Protein AF-A0A0M8W6B7-F1 (afdb_monomer_lite)

Foldseek 3Di:
DDWDWDADPVGIEIEAEDPVQCVVCVVQVVVAPDKDFDADWDDDPHHTYGDGPDIHHDDDDD

Sequence (62 aa):
MTFLNLEDEMGMLNVVVSPGAWNRYGKIAQPSSALLVRGVLERDRGSINVLADRIDQFIIAN

Radius of gyration: 11.69 Å; chains: 1; bounding box: 29×15×34 Å

Secondary structure (DSSP, 8-state):
-EEEEEEETTEEEEEEE-HHHHHHHHHHHTT-SSEEEEEEEEEETTEEEEEEEEEEE-----

Structure (mmCIF, N/CA/C/O backbone):
data_AF-A0A0M8W6B7-F1
#
_entry.id   AF-A0A0M8W6B7-F1
#
loop_
_atom_site.group_PDB
_atom_site.id
_atom_site.type_symbol
_atom_site.label_atom_id
_atom_site.label_alt_id
_atom_site.label_comp_id
_atom_site.label_asym_id
_atom_site.label_entity_id
_atom_site.label_seq_id
_atom_site.pdbx_PDB_ins_code
_atom_site.Cartn_x
_atom_site.Cartn_y
_atom_site.Cartn_z
_atom_site.occupancy
_atom_site.B_iso_or_equiv
_atom_site.auth_seq_id
_atom_site.auth_comp_id
_atom_site.auth_asym_id
_atom_site.auth_atom_id
_atom_site.pdbx_PDB_model_num
ATOM 1 N N . MET A 1 1 ? -5.718 7.458 -10.615 1.00 89.38 1 MET A N 1
ATOM 2 C CA . MET A 1 1 ? -4.479 6.809 -10.153 1.00 89.38 1 MET A CA 1
ATOM 3 C C . MET A 1 1 ? -4.168 7.383 -8.786 1.00 89.38 1 MET A C 1
ATOM 5 O O . MET A 1 1 ? -4.271 8.599 -8.675 1.00 89.38 1 MET A O 1
ATOM 9 N N . THR A 1 2 ? -3.863 6.562 -7.779 1.00 96.50 2 THR A N 1
ATOM 10 C CA . THR A 1 2 ? -3.571 7.034 -6.412 1.00 96.50 2 THR A CA 1
ATOM 11 C C . THR A 1 2 ? -2.164 6.613 -6.007 1.00 96.50 2 THR A C 1
ATOM 13 O O . THR A 1 2 ? -1.725 5.521 -6.368 1.00 96.50 2 THR A O 1
ATOM 16 N N . PHE A 1 3 ? -1.482 7.467 -5.250 1.00 96.62 3 PHE A N 1
ATOM 17 C CA . PHE A 1 3 ? -0.162 7.203 -4.689 1.00 96.62 3 PHE A CA 1
ATOM 18 C C . PHE A 1 3 ? -0.257 7.257 -3.166 1.00 96.62 3 PHE A C 1
ATOM 20 O O . PHE A 1 3 ? -0.860 8.184 -2.625 1.00 96.62 3 PHE A O 1
ATOM 27 N N . LEU A 1 4 ? 0.307 6.257 -2.495 1.00 96.31 4 LEU A N 1
ATOM 28 C CA . LEU A 1 4 ? 0.498 6.238 -1.047 1.00 96.31 4 LEU A CA 1
ATOM 29 C C . LEU A 1 4 ? 2.000 6.217 -0.777 1.00 96.31 4 LEU A C 1
ATOM 31 O O . LEU A 1 4 ? 2.739 5.557 -1.503 1.00 96.31 4 LEU A O 1
ATOM 35 N N . ASN A 1 5 ? 2.435 6.907 0.268 1.00 94.94 5 ASN A N 1
ATOM 36 C CA . ASN A 1 5 ? 3.795 6.796 0.774 1.00 94.94 5 ASN A CA 1
ATOM 37 C C . ASN A 1 5 ? 3.730 6.050 2.107 1.00 94.94 5 ASN A C 1
ATOM 39 O O . ASN A 1 5 ? 2.980 6.461 2.993 1.00 94.94 5 ASN A O 1
ATOM 43 N N . LEU A 1 6 ? 4.456 4.943 2.218 1.00 95.56 6 LEU A N 1
ATOM 44 C CA . LEU A 1 6 ? 4.645 4.228 3.476 1.00 95.56 6 LEU A CA 1
ATOM 45 C C . LEU A 1 6 ? 6.017 4.566 4.026 1.00 95.56 6 LEU A C 1
ATOM 47 O O . LEU A 1 6 ? 6.967 4.660 3.258 1.00 95.56 6 LEU A O 1
ATOM 51 N N . GLU A 1 7 ? 6.113 4.734 5.335 1.00 95.50 7 GLU A N 1
ATOM 52 C CA . GLU A 1 7 ? 7.371 5.002 6.017 1.00 95.50 7 GLU A CA 1
ATOM 53 C C . GLU A 1 7 ? 7.467 4.105 7.247 1.00 95.50 7 GLU A C 1
ATOM 55 O O . GLU A 1 7 ? 6.498 3.967 7.997 1.00 95.50 7 GLU A O 1
ATOM 60 N N . ASP A 1 8 ? 8.626 3.482 7.413 1.00 92.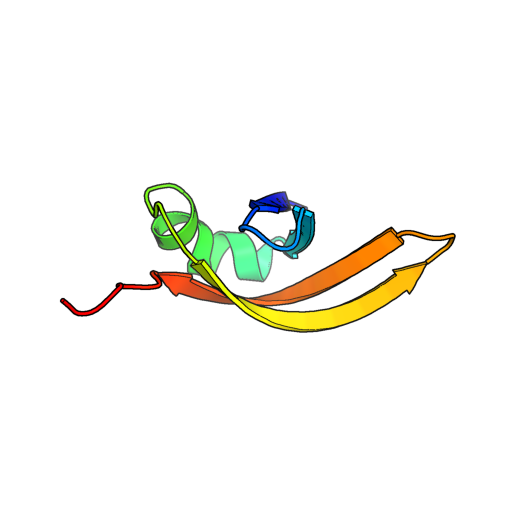44 8 ASP A N 1
ATOM 61 C CA . ASP A 1 8 ? 9.030 2.764 8.615 1.00 92.44 8 ASP A CA 1
ATOM 62 C C . ASP A 1 8 ? 10.476 3.144 8.980 1.00 92.44 8 ASP A C 1
ATOM 64 O O . ASP A 1 8 ? 11.070 4.055 8.393 1.00 92.44 8 ASP A O 1
ATOM 68 N N . GLU A 1 9 ? 11.068 2.460 9.958 1.00 96.62 9 GLU A N 1
ATOM 69 C CA . GLU A 1 9 ? 12.434 2.736 10.410 1.00 96.62 9 GLU A CA 1
ATOM 70 C C . GLU A 1 9 ? 13.507 2.517 9.324 1.00 96.62 9 GLU A C 1
ATOM 72 O O . GLU A 1 9 ? 14.633 2.996 9.474 1.00 96.62 9 GLU A O 1
ATOM 77 N N . MET A 1 10 ? 13.188 1.802 8.24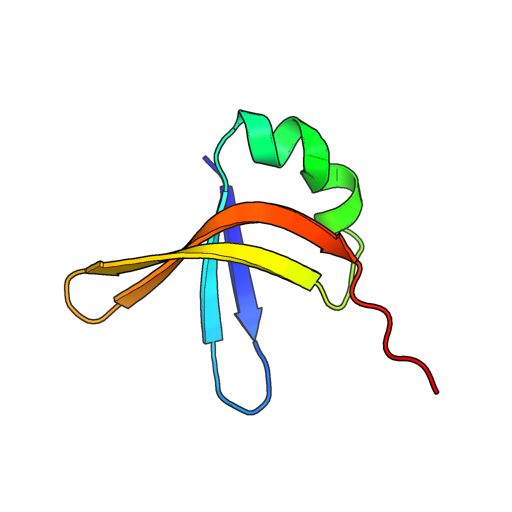0 1.00 92.94 10 MET A N 1
ATOM 78 C CA . MET A 1 10 ? 14.089 1.517 7.118 1.00 92.94 10 MET A CA 1
ATOM 79 C C . MET A 1 10 ? 13.926 2.508 5.956 1.00 92.94 10 MET A C 1
ATOM 81 O O . MET A 1 10 ? 14.719 2.476 5.009 1.00 92.94 10 MET A O 1
ATOM 85 N N . GLY A 1 11 ? 12.946 3.411 6.033 1.00 93.06 11 GLY A N 1
ATOM 86 C CA . GLY A 1 11 ? 12.758 4.522 5.107 1.00 93.06 11 GLY A CA 1
ATOM 87 C C . GLY A 1 11 ? 11.387 4.537 4.436 1.00 93.06 11 GLY A C 1
ATOM 88 O O . GLY A 1 11 ? 10.418 3.962 4.922 1.00 93.06 11 GLY A O 1
ATOM 89 N N . MET A 1 12 ? 11.306 5.241 3.304 1.00 94.25 12 MET A N 1
ATOM 90 C CA . MET A 1 12 ? 10.055 5.455 2.575 1.00 94.25 12 MET A CA 1
ATOM 91 C C . MET A 1 12 ? 9.893 4.497 1.389 1.00 94.25 12 MET A C 1
ATOM 93 O O . MET A 1 12 ? 10.846 4.221 0.657 1.00 94.25 12 MET A O 1
ATOM 97 N N . LEU A 1 13 ? 8.656 4.072 1.139 1.00 94.25 13 LEU A N 1
ATOM 98 C CA . LEU A 1 13 ? 8.243 3.279 -0.010 1.00 94.25 13 LEU A CA 1
ATOM 99 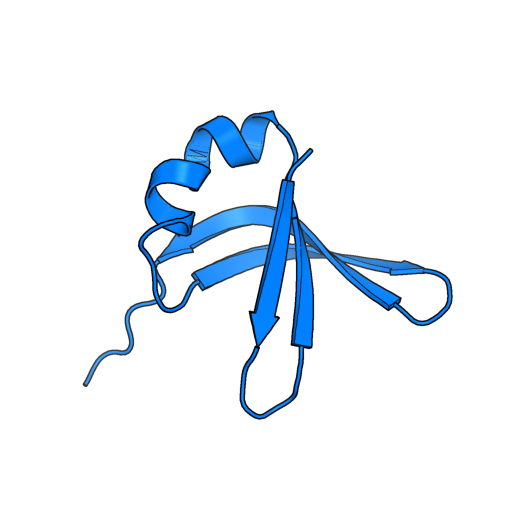C C . LEU A 1 13 ? 7.029 3.909 -0.697 1.00 94.25 13 LEU A C 1
ATOM 101 O O . LEU A 1 13 ? 5.966 4.085 -0.098 1.00 94.25 13 LEU A O 1
ATOM 105 N N . ASN A 1 14 ? 7.155 4.130 -2.004 1.00 96.12 14 ASN A N 1
ATOM 106 C CA . ASN A 1 14 ? 6.043 4.565 -2.836 1.00 96.12 14 ASN A CA 1
ATOM 107 C C . ASN A 1 14 ? 5.165 3.377 -3.242 1.00 96.12 14 ASN A C 1
ATOM 109 O O . ASN A 1 14 ? 5.629 2.391 -3.818 1.00 96.12 14 ASN A O 1
ATOM 113 N N . VAL A 1 15 ? 3.864 3.501 -3.003 1.00 97.56 15 VAL A N 1
ATOM 114 C CA . VAL A 1 15 ? 2.853 2.518 -3.384 1.00 97.56 15 VAL A CA 1
ATOM 115 C C . VAL A 1 15 ? 1.911 3.132 -4.409 1.00 97.56 15 VAL A C 1
ATOM 117 O O . VAL A 1 15 ? 1.288 4.173 -4.204 1.00 97.56 15 VAL A O 1
ATOM 120 N N . VAL A 1 16 ? 1.796 2.449 -5.534 1.00 97.50 16 VAL A N 1
ATOM 121 C CA . VAL A 1 16 ? 1.117 2.895 -6.740 1.00 97.50 16 VAL A CA 1
ATOM 122 C C . VAL A 1 16 ? -0.161 2.071 -6.876 1.00 97.50 16 VAL A C 1
ATOM 124 O O . VAL A 1 16 ? -0.113 0.857 -7.073 1.00 97.50 16 VAL A O 1
ATOM 127 N N . VAL A 1 17 ? -1.321 2.714 -6.726 1.00 98.00 17 VAL A N 1
ATOM 128 C CA . VAL A 1 17 ? -2.620 2.033 -6.623 1.00 98.00 17 VAL A CA 1
ATOM 129 C C . VAL A 1 17 ? -3.487 2.362 -7.835 1.00 98.00 17 VAL A C 1
ATOM 131 O O . VAL A 1 17 ? -3.859 3.517 -8.078 1.00 98.00 17 VAL A O 1
ATOM 134 N N . SER A 1 18 ? -3.838 1.325 -8.601 1.00 97.06 18 SER A N 1
ATOM 135 C CA . SER A 1 18 ? -4.741 1.466 -9.748 1.00 97.06 18 SER A CA 1
ATOM 136 C C . SER A 1 18 ? -6.129 1.969 -9.312 1.00 97.06 18 SER A C 1
ATOM 138 O O . SER A 1 18 ? -6.545 1.721 -8.177 1.00 97.06 18 SER A O 1
ATOM 140 N N . PRO A 1 19 ? -6.907 2.631 -10.191 1.00 97.00 19 PRO A N 1
ATOM 141 C CA . PRO A 1 19 ? -8.249 3.105 -9.843 1.00 97.00 19 PRO A CA 1
ATOM 142 C C . PRO A 1 19 ? -9.180 2.006 -9.306 1.00 97.00 19 PRO A C 1
ATOM 144 O O . PRO A 1 19 ? -9.907 2.235 -8.342 1.00 97.00 19 PRO A O 1
ATOM 147 N N . GLY A 1 20 ? -9.132 0.801 -9.888 1.00 96.50 20 GLY A N 1
ATOM 148 C CA . GLY A 1 20 ? -9.942 -0.335 -9.440 1.00 96.50 20 GLY A CA 1
ATOM 149 C C . GLY A 1 20 ? -9.541 -0.837 -8.051 1.00 96.50 20 GLY A C 1
ATOM 150 O O . GLY A 1 20 ? -10.408 -1.080 -7.210 1.00 96.50 20 GLY A O 1
ATOM 151 N N . ALA A 1 21 ? -8.235 -0.929 -7.779 1.00 96.88 21 ALA A N 1
ATOM 152 C CA . ALA A 1 21 ? -7.731 -1.281 -6.454 1.00 96.88 21 ALA A CA 1
ATOM 153 C C . ALA A 1 21 ? -8.074 -0.199 -5.417 1.00 96.88 21 ALA A C 1
ATOM 155 O O . ALA A 1 21 ? -8.504 -0.525 -4.313 1.00 96.88 21 ALA A O 1
ATOM 156 N N . TRP A 1 22 ? -7.976 1.082 -5.782 1.00 97.69 22 TRP A N 1
ATOM 157 C CA . TRP A 1 22 ? -8.337 2.185 -4.892 1.00 97.69 22 TRP A CA 1
ATOM 158 C C . TRP A 1 22 ? -9.830 2.194 -4.558 1.00 97.69 22 TRP A C 1
ATOM 160 O O . TRP A 1 22 ? -10.197 2.321 -3.393 1.00 97.69 22 TRP A O 1
ATOM 170 N N . ASN A 1 23 ? -10.699 1.973 -5.547 1.00 97.81 23 ASN A N 1
ATOM 171 C CA . ASN A 1 23 ? -12.137 1.844 -5.312 1.00 97.81 23 ASN A CA 1
ATOM 172 C C . ASN A 1 23 ? -12.464 0.692 -4.345 1.00 97.81 23 ASN A C 1
ATOM 174 O O . ASN A 1 23 ? -13.388 0.795 -3.540 1.00 97.81 23 ASN A O 1
ATOM 178 N N . ARG A 1 24 ? -11.691 -0.401 -4.401 1.00 97.94 24 ARG A N 1
ATOM 179 C CA . ARG A 1 24 ? -11.893 -1.579 -3.552 1.00 97.94 24 ARG A CA 1
ATOM 180 C C . ARG A 1 24 ? -11.340 -1.413 -2.135 1.00 97.94 24 ARG A C 1
ATOM 182 O O . ARG A 1 24 ? -12.026 -1.774 -1.186 1.00 97.94 24 ARG A O 1
ATOM 189 N N . TYR A 1 25 ? -10.121 -0.896 -1.989 1.00 98.25 25 TYR A N 1
ATOM 190 C CA . TYR A 1 25 ? -9.387 -0.913 -0.716 1.00 98.25 25 TYR A CA 1
ATOM 191 C C . TYR A 1 25 ? -9.193 0.469 -0.082 1.00 98.25 25 TYR A C 1
ATOM 193 O O . TYR A 1 25 ? -8.825 0.560 1.086 1.00 98.25 25 TYR A O 1
ATOM 201 N N . GLY A 1 26 ? -9.479 1.560 -0.797 1.00 97.38 26 GLY A N 1
ATOM 202 C CA . GLY A 1 26 ? -9.218 2.926 -0.332 1.00 97.38 26 GLY A CA 1
ATOM 203 C C . GLY A 1 26 ? -9.960 3.304 0.953 1.00 97.38 26 GLY A C 1
ATOM 204 O O . GLY A 1 26 ? -9.465 4.119 1.726 1.00 97.38 26 GLY A O 1
ATOM 205 N N . LYS A 1 27 ? -11.120 2.691 1.228 1.00 97.69 27 LYS A N 1
ATOM 206 C CA . LYS A 1 27 ? -11.861 2.889 2.489 1.00 97.69 27 LYS A CA 1
ATOM 207 C C . LYS A 1 27 ? -11.144 2.306 3.711 1.00 97.69 27 LYS A C 1
ATOM 209 O O . LYS A 1 27 ? -11.332 2.824 4.801 1.00 97.69 27 LYS A O 1
ATOM 214 N N . ILE A 1 28 ? -10.348 1.252 3.524 1.00 96.62 28 ILE A N 1
ATOM 215 C CA . ILE A 1 28 ? -9.516 0.646 4.575 1.00 96.62 28 ILE A CA 1
ATOM 216 C C . ILE A 1 28 ? -8.176 1.377 4.648 1.00 96.62 28 ILE A C 1
ATOM 218 O O . ILE A 1 28 ? -7.686 1.657 5.736 1.00 96.62 28 ILE A O 1
ATOM 222 N N . ALA A 1 29 ? -7.609 1.740 3.494 1.00 96.62 29 ALA A N 1
ATOM 223 C CA . ALA A 1 29 ? -6.304 2.384 3.425 1.00 96.62 29 ALA A CA 1
ATOM 224 C C . ALA A 1 29 ? -6.274 3.758 4.121 1.00 96.62 29 ALA A C 1
ATOM 226 O O . ALA A 1 29 ? -5.354 4.033 4.877 1.00 96.62 29 ALA A O 1
ATOM 227 N N . GLN A 1 30 ? -7.283 4.606 3.888 1.00 96.12 30 GLN A N 1
ATOM 228 C CA . GLN A 1 30 ? -7.310 5.988 4.392 1.00 96.12 30 GLN A CA 1
ATOM 229 C C . GLN A 1 30 ? -7.261 6.131 5.925 1.00 96.12 30 GLN A C 1
ATOM 231 O O . GLN A 1 30 ? -6.492 6.963 6.395 1.00 96.12 30 GLN A O 1
ATOM 236 N N . PRO A 1 31 ? -8.061 5.392 6.719 1.00 96.88 31 PRO A N 1
ATOM 237 C CA . PRO A 1 31 ? -8.044 5.541 8.176 1.00 96.88 31 PRO A CA 1
ATOM 238 C C . PRO A 1 31 ? -6.943 4.734 8.881 1.00 96.88 31 PRO A C 1
ATOM 240 O O . PRO A 1 31 ? -6.811 4.839 10.098 1.00 96.88 31 PRO A O 1
ATOM 243 N N . SER A 1 32 ? -6.197 3.887 8.168 1.00 96.12 32 SER A N 1
ATOM 244 C CA . SER A 1 32 ? -5.250 2.957 8.788 1.00 96.12 32 SER A CA 1
ATOM 245 C C . SER A 1 32 ? -3.899 3.619 9.062 1.00 96.12 32 SER A C 1
ATOM 247 O O . SER A 1 32 ? -3.312 4.227 8.174 1.00 96.12 32 SER A O 1
ATOM 249 N N . SER A 1 33 ? -3.369 3.435 10.274 1.00 94.06 33 SER A N 1
ATOM 250 C CA . SER A 1 33 ? -2.032 3.910 10.663 1.00 94.06 33 SER A CA 1
ATOM 251 C C . SER A 1 33 ? -0.891 3.062 10.096 1.00 94.06 33 SER A C 1
ATOM 253 O O . SER A 1 33 ? 0.233 3.535 10.001 1.00 94.06 33 SER A O 1
ATOM 255 N N . ALA A 1 34 ? -1.172 1.807 9.744 1.00 95.75 34 ALA A N 1
ATOM 256 C CA . ALA A 1 34 ? -0.227 0.885 9.132 1.00 95.75 34 ALA A CA 1
ATOM 257 C C . ALA A 1 34 ? -0.958 0.013 8.106 1.00 95.75 34 ALA A C 1
ATOM 259 O O . ALA A 1 34 ? -2.116 -0.370 8.306 1.00 95.75 34 ALA A O 1
ATOM 260 N N . LEU A 1 35 ? -0.284 -0.300 6.999 1.00 97.00 35 LEU A N 1
ATOM 261 C CA . LEU A 1 35 ? -0.863 -1.036 5.879 1.00 97.00 35 LEU A CA 1
ATOM 262 C C . LEU A 1 35 ? -0.066 -2.299 5.581 1.00 97.00 35 LEU A C 1
ATOM 264 O O . LEU A 1 35 ? 1.159 -2.272 5.511 1.00 97.00 35 LEU A O 1
ATOM 268 N N . LEU A 1 36 ? -0.781 -3.389 5.311 1.00 96.69 36 LEU A N 1
ATOM 269 C CA . LEU A 1 36 ? -0.228 -4.550 4.631 1.00 96.69 36 LEU A CA 1
ATOM 270 C C . LEU A 1 36 ? -0.457 -4.367 3.130 1.00 96.69 36 LEU A C 1
ATOM 272 O O . LEU A 1 36 ? -1.598 -4.370 2.661 1.00 96.69 36 LEU A O 1
ATOM 276 N N . VAL A 1 37 ? 0.627 -4.219 2.372 1.00 97.44 37 VAL A N 1
ATOM 277 C CA . VAL A 1 37 ? 0.572 -4.016 0.920 1.00 97.44 37 VAL A CA 1
ATOM 278 C C . VAL A 1 37 ? 1.137 -5.233 0.202 1.00 97.44 37 VAL A C 1
ATOM 280 O O . VAL A 1 37 ? 2.250 -5.673 0.480 1.00 97.44 37 VAL A O 1
ATOM 283 N N . ARG A 1 38 ? 0.378 -5.759 -0.764 1.00 97.56 38 ARG A N 1
ATOM 284 C CA . ARG A 1 38 ? 0.849 -6.771 -1.715 1.00 97.56 38 ARG A CA 1
ATOM 285 C C . ARG A 1 38 ? 0.865 -6.178 -3.117 1.00 97.56 38 ARG A C 1
ATOM 287 O O . ARG A 1 38 ? -0.094 -5.524 -3.539 1.00 97.56 38 ARG A O 1
ATOM 294 N N . GLY A 1 39 ? 1.937 -6.447 -3.850 1.00 97.00 39 GLY A N 1
ATOM 295 C CA . GLY A 1 39 ? 2.081 -5.975 -5.214 1.00 97.00 39 GLY A CA 1
ATOM 296 C C . GLY A 1 39 ? 3.371 -6.430 -5.874 1.00 97.00 39 GLY A C 1
ATOM 297 O O . GLY A 1 39 ? 4.094 -7.280 -5.352 1.00 97.00 39 GLY A O 1
ATOM 298 N N . VAL A 1 40 ? 3.647 -5.836 -7.030 1.00 97.44 40 VAL A N 1
ATOM 299 C CA . VAL A 1 40 ? 4.866 -6.070 -7.808 1.00 97.44 40 VAL A CA 1
ATOM 300 C C . VAL A 1 40 ? 5.839 -4.925 -7.566 1.00 97.44 40 VAL A C 1
ATOM 302 O O . VAL A 1 40 ? 5.445 -3.762 -7.626 1.00 97.44 40 VAL A O 1
ATOM 305 N N . LEU A 1 41 ? 7.107 -5.252 -7.311 1.00 96.88 41 LEU A N 1
ATOM 306 C CA . LEU A 1 41 ? 8.165 -4.250 -7.248 1.00 96.88 41 LEU A CA 1
ATOM 307 C C . LEU A 1 41 ? 8.473 -3.730 -8.651 1.00 96.88 41 LEU A C 1
ATOM 309 O O . LEU A 1 41 ? 8.860 -4.491 -9.537 1.00 96.88 41 LEU A O 1
ATOM 313 N N . GLU A 1 42 ? 8.354 -2.423 -8.820 1.00 96.38 42 GLU A N 1
ATOM 314 C CA . GLU A 1 42 ? 8.798 -1.696 -9.997 1.00 96.38 42 GLU A CA 1
ATOM 315 C C . GLU A 1 42 ? 10.051 -0.900 -9.628 1.00 96.38 42 GLU A C 1
ATOM 317 O O . GLU A 1 42 ? 10.093 -0.202 -8.615 1.00 96.38 42 GLU A O 1
ATOM 322 N N . ARG A 1 43 ? 11.093 -1.028 -10.450 1.00 94.50 43 ARG A N 1
ATOM 323 C CA . ARG A 1 43 ? 12.325 -0.250 -10.321 1.00 94.50 43 ARG A CA 1
ATOM 324 C C . ARG A 1 43 ? 12.463 0.614 -11.561 1.00 94.50 43 ARG A C 1
ATOM 326 O O . ARG A 1 43 ? 12.649 0.071 -12.647 1.00 94.50 43 ARG A O 1
ATOM 333 N N . ASP A 1 44 ? 12.414 1.928 -11.394 1.00 88.31 44 ASP A N 1
ATOM 334 C CA . ASP A 1 44 ? 12.634 2.873 -12.488 1.00 88.31 44 ASP A CA 1
ATOM 335 C C . ASP A 1 44 ? 13.497 4.044 -12.024 1.00 88.31 44 ASP A C 1
ATOM 337 O O . ASP A 1 44 ? 13.224 4.656 -10.995 1.00 88.31 44 ASP A O 1
ATOM 341 N N . ARG A 1 45 ? 14.561 4.341 -12.782 1.00 86.31 45 ARG A N 1
ATOM 342 C CA . ARG A 1 45 ? 15.418 5.538 -12.631 1.00 86.31 45 ARG A CA 1
ATOM 343 C C . ARG A 1 45 ? 15.763 5.919 -11.179 1.00 86.31 45 ARG A C 1
ATOM 345 O O . ARG A 1 45 ? 15.750 7.090 -10.814 1.00 86.31 45 ARG A O 1
ATOM 352 N N . GLY A 1 46 ? 16.095 4.927 -10.352 1.00 86.50 46 GLY A N 1
ATOM 353 C CA . GLY A 1 46 ? 16.507 5.129 -8.956 1.00 86.50 46 GLY A CA 1
ATOM 354 C C . GLY A 1 46 ? 15.367 5.184 -7.935 1.00 86.50 46 GLY A C 1
ATOM 355 O O . GLY A 1 46 ? 15.637 5.298 -6.746 1.00 86.50 46 GLY A O 1
ATOM 356 N N . SER A 1 47 ? 14.115 5.051 -8.371 1.00 87.50 47 SER A N 1
ATOM 357 C CA . SER A 1 47 ? 12.953 4.873 -7.500 1.00 87.50 47 SER A CA 1
ATOM 358 C C . SER A 1 47 ? 12.546 3.403 -7.433 1.00 87.50 47 SER A C 1
ATOM 360 O O . SER A 1 47 ? 12.642 2.665 -8.419 1.00 87.50 47 SER A O 1
ATOM 362 N N . ILE A 1 48 ? 12.080 2.984 -6.258 1.00 93.06 48 ILE A N 1
ATOM 363 C CA . ILE A 1 48 ? 11.438 1.688 -6.046 1.00 93.06 48 ILE A CA 1
ATOM 364 C C . ILE A 1 48 ? 9.982 1.960 -5.682 1.00 93.06 48 ILE A C 1
ATOM 366 O O . ILE A 1 48 ? 9.705 2.650 -4.702 1.00 93.06 48 ILE A O 1
ATOM 370 N N . ASN A 1 49 ? 9.071 1.404 -6.472 1.00 95.81 49 ASN A N 1
ATOM 371 C CA . ASN A 1 49 ? 7.636 1.476 -6.249 1.00 95.81 49 ASN A CA 1
ATOM 372 C C . ASN A 1 49 ? 7.074 0.070 -6.016 1.00 95.81 49 ASN A C 1
ATOM 374 O O . ASN A 1 49 ? 7.603 -0.919 -6.528 1.00 95.81 49 ASN A O 1
ATOM 378 N N 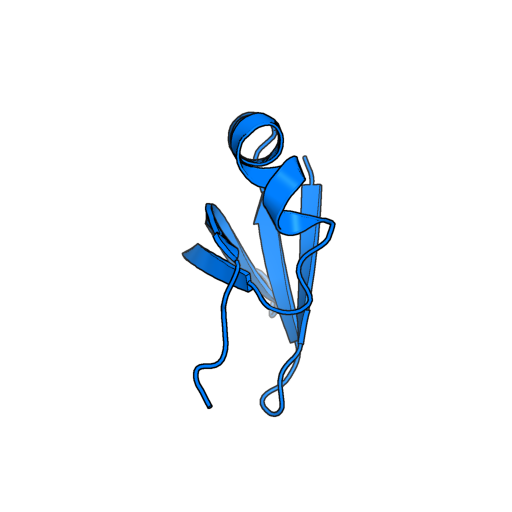. VAL A 1 50 ? 5.948 -0.025 -5.313 1.00 97.56 50 VAL A N 1
ATOM 379 C CA . VAL A 1 50 ? 5.091 -1.217 -5.327 1.00 97.56 50 VAL A CA 1
ATOM 380 C C . VAL A 1 50 ? 3.820 -0.913 -6.103 1.00 97.56 50 VAL A C 1
ATOM 382 O O . VAL A 1 50 ? 3.028 -0.064 -5.701 1.00 97.56 50 VAL A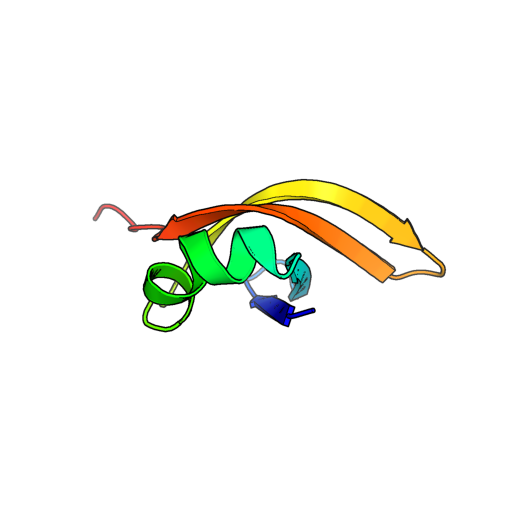 O 1
ATOM 385 N N . LEU A 1 51 ? 3.589 -1.645 -7.190 1.00 97.62 51 LEU A N 1
ATOM 386 C CA . LEU A 1 51 ? 2.316 -1.640 -7.906 1.00 97.62 51 LEU A CA 1
ATOM 387 C C . LEU A 1 51 ? 1.324 -2.518 -7.134 1.00 97.62 51 LEU A C 1
ATOM 389 O O . LEU A 1 51 ? 1.391 -3.747 -7.208 1.00 97.62 51 LEU A O 1
ATOM 393 N N . ALA A 1 52 ? 0.439 -1.900 -6.352 1.00 98.19 52 ALA A N 1
ATOM 394 C CA . ALA A 1 52 ? -0.419 -2.611 -5.409 1.00 98.19 52 ALA A CA 1
ATOM 395 C C . ALA A 1 52 ? -1.638 -3.259 -6.080 1.00 98.19 52 ALA A C 1
ATOM 397 O O . ALA A 1 52 ? -2.409 -2.602 -6.787 1.00 98.19 52 ALA A O 1
ATOM 398 N N . ASP A 1 53 ? -1.862 -4.538 -5.767 1.00 96.25 53 ASP A N 1
ATOM 399 C CA . ASP A 1 53 ? -3.064 -5.289 -6.157 1.00 96.25 53 ASP A CA 1
ATOM 400 C C . ASP A 1 53 ? -3.984 -5.618 -4.963 1.00 96.25 53 ASP A C 1
ATOM 402 O O . ASP A 1 53 ? -5.163 -5.949 -5.147 1.00 96.25 53 ASP A O 1
ATOM 406 N N . ARG A 1 54 ? -3.466 -5.495 -3.733 1.00 97.00 54 ARG A N 1
ATOM 407 C CA . ARG A 1 54 ? -4.202 -5.664 -2.480 1.00 97.00 54 ARG A CA 1
ATOM 408 C C . ARG A 1 54 ? -3.607 -4.784 -1.388 1.00 97.00 54 ARG A C 1
ATOM 410 O O . ARG A 1 54 ? -2.390 -4.691 -1.243 1.00 97.00 54 ARG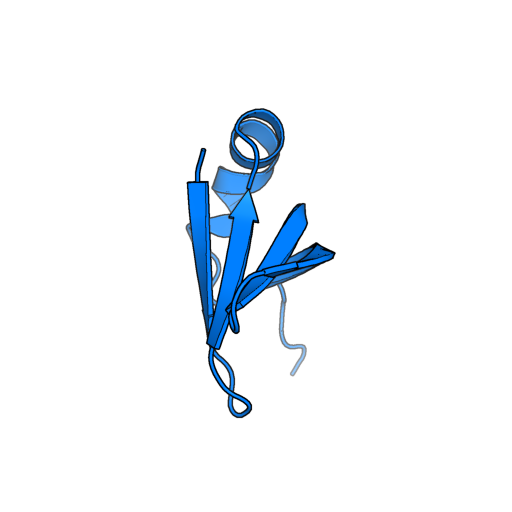 A O 1
ATOM 417 N N . ILE A 1 55 ? -4.500 -4.183 -0.609 1.00 98.06 55 ILE A N 1
ATOM 418 C CA . ILE A 1 55 ? -4.179 -3.401 0.582 1.00 98.06 55 ILE A CA 1
ATOM 419 C C . ILE A 1 55 ? -5.092 -3.887 1.704 1.00 98.06 55 ILE A C 1
ATOM 421 O O . ILE A 1 55 ? -6.283 -4.111 1.474 1.00 98.06 55 ILE A O 1
ATOM 425 N N . ASP A 1 56 ? -4.526 -4.055 2.891 1.00 97.50 56 ASP A N 1
ATOM 426 C CA . ASP A 1 56 ? -5.239 -4.391 4.119 1.00 97.50 56 ASP A CA 1
ATOM 427 C C . ASP A 1 56 ? -4.712 -3.541 5.279 1.00 97.50 56 ASP A C 1
ATOM 429 O O . ASP A 1 56 ? -3.620 -2.969 5.190 1.00 97.50 56 ASP A O 1
ATOM 433 N N . GLN A 1 57 ? -5.470 -3.463 6.368 1.00 96.62 57 GLN A N 1
ATOM 434 C CA . GLN A 1 57 ? -4.968 -2.839 7.589 1.00 96.62 57 GLN A CA 1
ATOM 435 C C . GLN A 1 57 ? -3.933 -3.764 8.234 1.00 96.62 57 GLN A C 1
ATOM 437 O O . GLN A 1 57 ? -4.189 -4.953 8.428 1.00 96.62 57 GLN A O 1
ATOM 442 N N . PHE A 1 58 ? -2.768 -3.224 8.591 1.00 96.31 58 PHE A N 1
ATOM 443 C CA . PHE A 1 58 ? -1.813 -3.950 9.420 1.00 96.31 58 PHE A CA 1
ATOM 444 C C . PHE A 1 58 ? -2.089 -3.642 10.892 1.00 96.31 58 PHE A C 1
ATOM 446 O O . PHE A 1 58 ? -1.984 -2.497 11.330 1.00 96.31 58 PHE A O 1
ATOM 453 N N . ILE A 1 59 ? -2.478 -4.668 11.647 1.00 91.69 59 ILE A N 1
ATOM 454 C CA . ILE A 1 59 ? -2.678 -4.579 13.093 1.00 91.69 59 ILE A CA 1
ATOM 455 C C . ILE A 1 59 ? -1.436 -5.151 13.763 1.00 91.69 59 ILE A C 1
ATOM 457 O O . ILE A 1 59 ? -1.140 -6.336 13.609 1.00 91.69 59 ILE A O 1
ATOM 461 N N . ILE A 1 60 ? -0.727 -4.318 14.519 1.00 82.56 60 ILE A N 1
ATOM 462 C CA . ILE A 1 60 ? 0.332 -4.790 15.407 1.00 82.56 60 ILE A CA 1
ATOM 463 C C . ILE A 1 60 ? -0.361 -5.501 16.573 1.00 82.56 60 ILE A C 1
ATOM 465 O O . ILE A 1 60 ? -1.126 -4.884 17.314 1.00 82.56 60 ILE A O 1
ATOM 469 N N . ALA A 1 61 ? -0.154 -6.811 16.689 1.00 77.88 61 ALA A N 1
ATOM 470 C CA . ALA A 1 61 ? -0.590 -7.560 17.858 1.00 77.88 61 ALA A CA 1
ATOM 471 C C . ALA A 1 61 ? 0.347 -7.227 19.028 1.00 77.88 61 ALA A C 1
ATOM 473 O O . ALA A 1 61 ? 1.566 -7.304 18.870 1.00 77.88 61 ALA A O 1
ATOM 474 N N . ASN A 1 62 ? -0.238 -6.830 20.160 1.00 63.09 62 ASN A N 1
ATOM 475 C CA . ASN A 1 62 ? 0.482 -6.631 21.421 1.00 63.09 62 ASN A CA 1
ATOM 476 C C . ASN A 1 62 ? 0.934 -7.962 22.025 1.00 63.09 62 ASN A C 1
ATOM 478 O O . ASN A 1 62 ? 0.178 -8.953 21.885 1.00 63.09 62 ASN A O 1
#

pLDDT: mean 94.56, std 5.62, range [63.09, 98.25]